Protein AF-A0A951J038-F1 (afdb_monomer_lite)

pLDDT: mean 90.24, std 11.02, range [52.38, 98.56]

Organism: NCBI:txid2487934

Sequence (99 aa):
MLRAIGLLLAPDGRIIIQTLHPQAILDLNRPNKNQWVDDSWQGINGRFKNGHPWYFRTLEKWLAIFDASQLKVTEIQEPYDPSNGKPVSRIFVLELQAQ

Secondary structure (DSSP, 8-state):
-HHHHHTTPPTT--EEEEEE-THHHHHTT--SSSEEES-TTTT--S----PPPEEE--HHHHHHHHHHTTEEEEEEE--B-TTT--B-EEEEEEEEPP-

Foldseek 3Di:
DLLVVQVPADVVGKDKDKFFDLVVCVVVVHDQAWDKDCAPCVPPPDPDDRGHIDTDDHPVRVCVVCVVSQKDFPDWDFDADPVPRHGGIIMTIIHRHDD

Structure (mmCIF, N/CA/C/O backbone):
data_AF-A0A951J038-F1
#
_entry.id   AF-A0A951J038-F1
#
loop_
_atom_site.group_PDB
_atom_site.id
_atom_site.type_symbol
_atom_site.label_atom_id
_atom_site.label_alt_id
_atom_site.label_comp_id
_atom_site.label_asym_id
_atom_site.label_entity_id
_atom_site.label_seq_id
_atom_site.pdbx_PDB_ins_code
_atom_site.Cartn_x
_atom_site.Cartn_y
_atom_site.Cartn_z
_atom_site.occupancy
_atom_site.B_iso_or_equiv
_atom_site.auth_seq_id
_atom_site.auth_comp_id
_atom_site.auth_asym_id
_atom_site.auth_atom_id
_atom_site.pdbx_PDB_model_num
ATOM 1 N N . MET A 1 1 ? -14.463 -1.447 0.184 1.00 92.62 1 MET A N 1
ATOM 2 C CA . MET A 1 1 ? -13.650 -2.579 0.682 1.00 92.62 1 MET A CA 1
ATOM 3 C C . MET A 1 1 ? -12.848 -2.195 1.920 1.00 92.62 1 MET A C 1
ATOM 5 O O . MET A 1 1 ? -13.209 -2.665 2.984 1.00 92.62 1 MET A O 1
ATOM 9 N N . LEU A 1 2 ? -11.835 -1.320 1.832 1.00 96.75 2 LEU A N 1
ATOM 10 C CA . LEU A 1 2 ? -10.952 -1.005 2.972 1.00 96.75 2 LEU A CA 1
ATOM 11 C C . LEU A 1 2 ? -11.689 -0.492 4.217 1.00 96.75 2 LEU A C 1
ATOM 13 O O . LEU A 1 2 ? -11.442 -0.996 5.303 1.00 96.75 2 LEU A O 1
ATOM 17 N N . ARG A 1 3 ? -12.669 0.407 4.055 1.00 96.12 3 ARG A N 1
ATOM 18 C CA . ARG A 1 3 ? -13.528 0.843 5.170 1.00 96.12 3 ARG A CA 1
ATOM 19 C C . ARG A 1 3 ? -14.227 -0.322 5.882 1.00 96.12 3 ARG A C 1
ATOM 21 O O . ARG A 1 3 ? -14.281 -0.343 7.101 1.00 96.12 3 ARG A O 1
ATOM 28 N N . ALA A 1 4 ? -14.738 -1.300 5.130 1.00 97.25 4 ALA A N 1
ATOM 29 C CA . ALA A 1 4 ? -15.400 -2.465 5.715 1.00 97.25 4 ALA A CA 1
ATOM 30 C C . ALA A 1 4 ? -14.415 -3.329 6.517 1.00 97.25 4 ALA A C 1
ATOM 32 O O . ALA A 1 4 ? -14.772 -3.796 7.586 1.00 97.25 4 ALA A O 1
ATOM 33 N N . ILE A 1 5 ? -13.173 -3.480 6.042 1.00 96.19 5 ILE A N 1
ATOM 34 C CA . ILE A 1 5 ? -12.109 -4.170 6.790 1.00 96.19 5 ILE A CA 1
ATOM 35 C C . ILE A 1 5 ? -11.778 -3.400 8.074 1.00 96.19 5 ILE A C 1
ATOM 37 O O . ILE A 1 5 ? -11.682 -4.007 9.133 1.00 96.19 5 ILE A O 1
ATOM 41 N N . GLY A 1 6 ? -11.665 -2.069 7.998 1.00 95.69 6 GLY A N 1
ATOM 42 C CA . GLY A 1 6 ? -11.422 -1.217 9.165 1.00 95.69 6 GLY A CA 1
ATOM 43 C C . GLY A 1 6 ? -12.479 -1.376 10.261 1.00 95.69 6 GLY A C 1
ATOM 44 O O . GLY A 1 6 ? -12.133 -1.447 11.432 1.00 95.69 6 GLY A O 1
ATOM 45 N N . LEU A 1 7 ? -13.754 -1.510 9.884 1.00 95.12 7 LEU A N 1
ATOM 46 C CA . LEU A 1 7 ? -14.863 -1.718 10.826 1.00 95.12 7 LEU A CA 1
ATOM 47 C C . LEU A 1 7 ? -14.873 -3.104 11.496 1.00 95.12 7 LEU A C 1
ATOM 49 O O . LEU A 1 7 ? -15.620 -3.301 12.449 1.00 95.12 7 LEU A O 1
ATOM 53 N N . LEU A 1 8 ? -14.079 -4.060 11.005 1.00 96.19 8 LEU A N 1
ATOM 54 C CA . LEU A 1 8 ? -13.938 -5.398 11.592 1.00 96.19 8 LEU A CA 1
ATOM 55 C C . LEU A 1 8 ? -12.738 -5.507 12.544 1.00 96.19 8 LEU A C 1
ATOM 57 O O . LEU A 1 8 ? -12.501 -6.578 13.103 1.00 96.19 8 LEU A O 1
ATOM 61 N N . LEU A 1 9 ? -11.955 -4.437 12.706 1.00 95.88 9 LEU A N 1
ATOM 62 C CA . LEU A 1 9 ? -10.812 -4.437 13.611 1.00 95.88 9 LEU A CA 1
ATOM 63 C C . LEU A 1 9 ? -11.277 -4.493 15.070 1.00 95.88 9 LEU A C 1
ATOM 65 O O . LEU A 1 9 ? -12.224 -3.818 15.469 1.00 95.88 9 LEU A O 1
ATOM 69 N N . ALA A 1 10 ? -10.563 -5.275 15.878 1.00 95.56 10 ALA A N 1
ATOM 70 C CA . ALA A 1 10 ? -10.643 -5.174 17.330 1.00 95.56 10 ALA A CA 1
ATOM 71 C C . ALA A 1 10 ? -10.174 -3.779 17.800 1.00 95.56 10 ALA A C 1
ATOM 73 O O . ALA A 1 10 ? -9.499 -3.078 17.035 1.00 95.56 10 ALA A O 1
ATOM 74 N N . PRO A 1 11 ? -10.461 -3.381 19.056 1.00 91.88 11 PRO A N 1
ATOM 75 C CA . PRO A 1 11 ? -9.787 -2.241 19.671 1.00 91.88 11 PRO A CA 1
ATOM 76 C C . PRO A 1 11 ? -8.268 -2.358 19.490 1.00 91.88 11 PRO A C 1
ATOM 78 O O . PRO A 1 11 ? -7.709 -3.443 19.648 1.00 91.88 11 PRO A O 1
ATOM 81 N N . ASP A 1 12 ? -7.626 -1.267 19.072 1.00 92.06 12 ASP A N 1
ATOM 82 C CA . ASP A 1 12 ? -6.199 -1.205 18.720 1.00 92.06 12 ASP A CA 1
ATOM 83 C C . ASP A 1 12 ? -5.743 -2.140 17.579 1.00 92.06 12 ASP A C 1
ATOM 85 O O . ASP A 1 12 ? -4.546 -2.290 17.317 1.00 92.06 12 ASP A O 1
ATOM 89 N N . GLY A 1 13 ? -6.674 -2.728 16.828 1.00 96.56 13 GLY A N 1
ATOM 90 C CA . GLY A 1 13 ? -6.366 -3.505 15.634 1.00 96.56 13 GLY A CA 1
ATOM 91 C C . GLY A 1 13 ? -5.683 -2.657 14.557 1.00 96.56 13 GLY A C 1
ATOM 92 O O . GLY A 1 13 ? -5.965 -1.469 14.394 1.00 96.56 13 GLY A O 1
ATOM 93 N N . ARG A 1 14 ? -4.776 -3.279 13.797 1.00 97.75 14 ARG A N 1
ATOM 94 C CA . ARG A 1 14 ? -4.050 -2.645 12.689 1.00 97.75 14 ARG A CA 1
ATOM 95 C C . ARG A 1 14 ? -4.249 -3.425 11.392 1.00 97.75 14 ARG A C 1
ATOM 97 O O . ARG A 1 14 ? -4.382 -4.646 11.408 1.00 97.75 14 ARG A O 1
ATOM 104 N N . ILE A 1 15 ? -4.227 -2.720 10.264 1.00 98.06 15 ILE A N 1
ATOM 105 C CA . ILE A 1 15 ? -4.156 -3.311 8.922 1.00 98.06 15 ILE A CA 1
ATOM 106 C C . ILE A 1 15 ? -2.745 -3.087 8.395 1.00 98.06 15 ILE A C 1
ATOM 108 O O . ILE A 1 15 ? -2.265 -1.956 8.384 1.00 98.06 15 ILE A O 1
ATOM 112 N N . ILE A 1 16 ? -2.103 -4.149 7.915 1.00 98.31 16 ILE A N 1
ATOM 113 C CA . ILE A 1 16 ? -0.798 -4.072 7.257 1.00 98.31 16 ILE A CA 1
ATOM 114 C C . ILE A 1 16 ? -0.997 -4.371 5.773 1.00 98.31 16 ILE A C 1
ATOM 116 O O . ILE A 1 16 ? -1.528 -5.421 5.413 1.00 98.31 16 ILE A O 1
ATOM 120 N N . ILE A 1 17 ? -0.589 -3.443 4.907 1.00 98.06 17 ILE A N 1
ATOM 121 C CA . ILE A 1 17 ? -0.662 -3.598 3.449 1.00 98.06 17 ILE A CA 1
ATOM 122 C C . ILE A 1 17 ? 0.741 -3.473 2.876 1.00 98.06 17 ILE A C 1
ATOM 124 O O . ILE A 1 17 ? 1.322 -2.392 2.911 1.00 98.06 17 ILE A O 1
ATOM 128 N N . GLN A 1 18 ? 1.250 -4.553 2.288 1.00 97.69 18 GLN A N 1
ATOM 129 C CA . GLN A 1 18 ? 2.460 -4.533 1.472 1.00 97.69 18 GLN A CA 1
ATOM 130 C C . GLN A 1 18 ? 2.085 -4.472 -0.013 1.00 97.69 18 GLN A C 1
ATOM 132 O O . GLN A 1 18 ? 1.262 -5.250 -0.491 1.00 97.69 18 GLN A O 1
ATOM 137 N N . THR A 1 19 ? 2.687 -3.541 -0.749 1.00 95.12 19 THR A N 1
ATOM 138 C CA . THR A 1 19 ? 2.483 -3.355 -2.193 1.00 95.12 19 THR A CA 1
ATOM 139 C C . THR A 1 19 ? 3.814 -3.122 -2.905 1.00 95.12 19 THR A C 1
ATOM 141 O O . THR A 1 19 ? 4.822 -2.800 -2.275 1.00 95.12 19 THR A O 1
ATOM 144 N N . LEU A 1 20 ? 3.819 -3.251 -4.235 1.00 91.69 20 LEU A N 1
ATOM 145 C CA . LEU A 1 20 ? 4.970 -2.911 -5.072 1.00 91.69 20 LEU A CA 1
ATOM 146 C C . LEU A 1 20 ? 5.407 -1.456 -4.850 1.00 91.69 20 LEU A C 1
ATOM 148 O O . LEU A 1 20 ? 4.571 -0.548 -4.792 1.00 91.69 20 LEU A O 1
ATOM 152 N N . HIS A 1 21 ? 6.719 -1.239 -4.754 1.00 93.69 21 HIS A N 1
ATOM 153 C CA . HIS A 1 21 ? 7.295 0.100 -4.695 1.00 93.69 21 HIS A CA 1
ATOM 154 C C . HIS A 1 21 ? 7.214 0.781 -6.081 1.00 93.69 21 HIS A C 1
ATOM 156 O O . HIS A 1 21 ? 7.370 0.095 -7.094 1.00 93.69 21 HIS A O 1
ATOM 162 N N . PRO A 1 22 ? 7.031 2.118 -6.179 1.00 92.00 22 PRO A N 1
ATOM 163 C CA . PRO A 1 22 ? 7.017 2.837 -7.461 1.00 92.00 22 PRO A CA 1
ATOM 164 C C . PRO A 1 22 ? 8.235 2.599 -8.363 1.00 92.00 22 PRO A C 1
ATOM 166 O O . PRO A 1 22 ? 8.122 2.731 -9.580 1.00 92.00 22 PRO A O 1
ATOM 169 N N . GLN A 1 23 ? 9.372 2.195 -7.786 1.00 90.06 23 GLN A N 1
ATOM 170 C CA . GLN A 1 23 ? 10.565 1.794 -8.538 1.00 90.06 23 GLN A CA 1
ATOM 171 C C . GLN A 1 23 ? 10.260 0.690 -9.562 1.00 90.06 23 GLN A C 1
ATOM 173 O O . GLN A 1 23 ? 10.797 0.738 -10.662 1.00 90.06 23 GLN A O 1
ATOM 178 N N . ALA A 1 24 ? 9.334 -0.228 -9.262 1.00 86.94 24 ALA A N 1
ATOM 179 C CA . ALA A 1 24 ? 8.927 -1.279 -10.192 1.00 86.94 24 ALA A CA 1
ATOM 180 C C . ALA A 1 24 ? 8.340 -0.717 -11.500 1.00 86.94 24 ALA A C 1
ATOM 182 O O . ALA A 1 24 ? 8.557 -1.280 -12.562 1.00 86.94 24 ALA A O 1
ATOM 183 N N . ILE A 1 25 ? 7.627 0.413 -11.457 1.00 89.81 25 ILE A N 1
ATOM 184 C CA . ILE A 1 25 ? 7.076 1.058 -12.663 1.00 89.81 25 ILE A CA 1
ATOM 185 C C . ILE A 1 25 ? 8.150 1.820 -13.435 1.00 89.81 25 ILE A C 1
ATOM 187 O O . ILE A 1 25 ? 8.134 1.824 -14.667 1.00 89.81 25 ILE A O 1
ATOM 191 N N . LEU A 1 26 ? 9.091 2.435 -12.717 1.00 89.19 26 LEU A N 1
ATOM 192 C CA . LEU A 1 26 ? 10.221 3.131 -13.326 1.00 89.19 26 LEU A CA 1
ATOM 193 C C . LEU A 1 26 ? 11.160 2.154 -14.041 1.00 89.19 26 LEU A C 1
ATOM 195 O O . LEU A 1 26 ? 11.580 2.438 -15.157 1.00 89.19 26 LEU A O 1
ATOM 199 N N . ASP A 1 27 ? 11.415 0.982 -13.454 1.00 87.81 27 ASP A N 1
ATOM 200 C CA . ASP A 1 27 ? 12.223 -0.077 -14.071 1.00 87.81 27 ASP A CA 1
ATOM 201 C C . ASP A 1 27 ? 11.560 -0.640 -15.353 1.00 87.81 27 ASP A C 1
ATOM 203 O O . ASP A 1 27 ? 12.250 -1.114 -16.252 1.00 87.81 27 ASP A O 1
ATOM 207 N N . LEU A 1 28 ? 10.232 -0.509 -15.495 1.00 87.44 28 LEU A N 1
ATOM 208 C CA . LEU A 1 28 ? 9.485 -0.813 -16.727 1.00 87.44 28 LEU A CA 1
ATOM 209 C C . LEU A 1 28 ? 9.446 0.357 -17.732 1.00 87.44 28 LEU A C 1
ATOM 211 O O . LEU A 1 28 ? 8.701 0.296 -18.712 1.00 87.44 28 LEU A O 1
ATOM 215 N N . ASN A 1 29 ? 10.200 1.439 -17.499 1.00 89.50 29 ASN A N 1
ATOM 216 C CA . ASN A 1 29 ? 10.186 2.676 -18.293 1.00 89.50 29 ASN A CA 1
ATOM 217 C C . ASN A 1 29 ? 8.782 3.291 -18.454 1.00 89.50 29 ASN A C 1
ATOM 219 O O . ASN A 1 29 ? 8.451 3.879 -19.487 1.00 89.50 29 ASN A O 1
ATOM 223 N N . ARG A 1 30 ? 7.932 3.156 -17.430 1.00 89.00 30 ARG A N 1
ATOM 224 C CA . ARG A 1 30 ? 6.581 3.728 -17.408 1.00 89.00 30 ARG A CA 1
ATOM 225 C C . ARG A 1 30 ? 6.522 4.950 -16.479 1.00 89.00 30 ARG A C 1
ATOM 227 O O . ARG A 1 30 ? 7.248 5.020 -15.489 1.00 89.00 30 ARG A O 1
ATOM 234 N N . PRO A 1 31 ? 5.648 5.934 -16.761 1.00 91.44 31 PRO A N 1
ATOM 235 C CA . PRO A 1 31 ? 5.519 7.124 -15.923 1.00 91.44 31 PRO A CA 1
ATOM 236 C C . PRO A 1 31 ? 4.937 6.777 -14.548 1.00 91.44 31 PRO A C 1
ATOM 238 O O . PRO A 1 31 ? 4.045 5.936 -14.449 1.00 91.44 31 PRO A O 1
ATOM 241 N N . ASN A 1 32 ? 5.362 7.479 -13.495 1.00 91.56 32 ASN A N 1
ATOM 242 C CA . ASN A 1 32 ? 4.799 7.347 -12.147 1.00 91.56 32 ASN A CA 1
ATOM 243 C C . ASN A 1 32 ? 3.407 8.008 -12.051 1.00 91.56 32 ASN A C 1
ATOM 245 O O . ASN A 1 32 ? 3.249 9.092 -11.493 1.00 91.56 32 ASN A O 1
ATOM 249 N N . LYS A 1 33 ? 2.392 7.367 -12.638 1.00 95.31 33 LYS A N 1
ATOM 250 C CA . LYS A 1 33 ?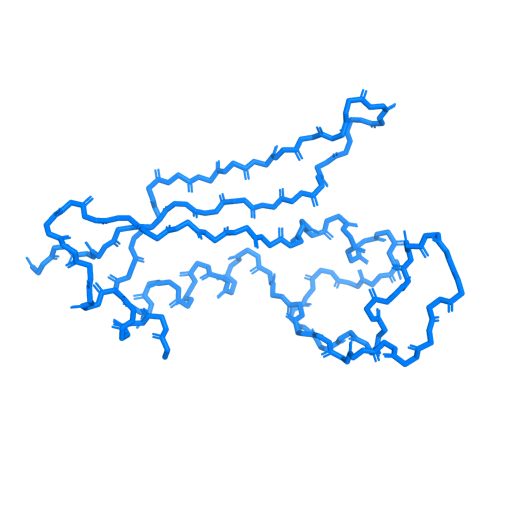 0.991 7.812 -12.636 1.00 95.31 33 LYS A CA 1
ATOM 251 C C . LYS A 1 33 ? 0.057 6.630 -12.426 1.00 95.31 33 LYS A C 1
ATOM 253 O O . LYS A 1 33 ? 0.384 5.524 -12.839 1.00 95.31 33 LYS A O 1
ATOM 258 N N . ASN A 1 34 ? -1.125 6.869 -11.860 1.00 95.94 34 ASN A N 1
ATOM 259 C CA . ASN A 1 34 ? -2.144 5.827 -11.714 1.00 95.94 34 ASN A CA 1
ATOM 260 C C . ASN A 1 34 ? -2.501 5.235 -13.088 1.00 95.94 34 ASN A C 1
ATOM 262 O O . ASN A 1 34 ? -2.901 5.978 -13.985 1.00 95.94 34 ASN A O 1
ATOM 266 N N . GLN A 1 35 ? -2.332 3.925 -13.270 1.00 94.19 35 GLN A N 1
ATOM 267 C CA . GLN A 1 35 ? -2.501 3.282 -14.577 1.00 94.19 35 GLN A CA 1
ATOM 268 C C . GLN A 1 35 ? -2.689 1.771 -14.456 1.00 94.19 35 GLN A C 1
ATOM 270 O O . GLN A 1 35 ? -2.225 1.152 -13.501 1.00 94.19 35 GLN A O 1
ATOM 275 N N . TRP A 1 36 ? -3.323 1.182 -15.466 1.00 91.94 36 TRP A N 1
ATOM 276 C CA . TRP A 1 36 ? -3.272 -0.259 -15.681 1.00 91.94 36 TRP A CA 1
ATOM 277 C C . TRP A 1 36 ? -1.910 -0.663 -16.252 1.00 91.94 36 TRP A C 1
ATOM 279 O O . TRP A 1 36 ? -1.300 0.063 -17.043 1.00 91.94 36 TRP A O 1
ATOM 289 N N . VAL A 1 37 ? -1.432 -1.820 -15.821 1.00 88.56 37 VAL A N 1
ATOM 290 C CA . VAL A 1 37 ? -0.198 -2.451 -16.273 1.00 88.56 37 VAL A CA 1
ATOM 291 C C . VAL A 1 37 ? -0.568 -3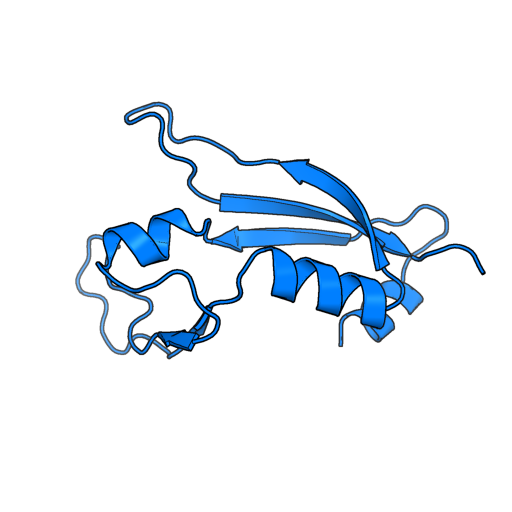.848 -16.729 1.00 88.56 37 VAL A C 1
ATOM 293 O O . VAL A 1 37 ? -1.049 -4.648 -15.933 1.00 88.56 37 VAL A O 1
ATOM 296 N N . ASP A 1 38 ? -0.387 -4.111 -18.018 1.00 83.75 38 ASP A N 1
ATOM 297 C CA . ASP A 1 38 ? -0.983 -5.273 -18.687 1.00 83.75 38 ASP A CA 1
ATOM 298 C C . ASP A 1 38 ? -0.263 -6.593 -18.397 1.00 83.75 38 ASP A C 1
ATOM 300 O O . ASP A 1 38 ? -0.803 -7.657 -18.680 1.00 83.75 38 ASP A O 1
ATOM 304 N N . ASP A 1 39 ? 0.942 -6.540 -17.829 1.00 75.94 39 ASP A N 1
ATOM 305 C CA . ASP A 1 39 ? 1.768 -7.722 -17.616 1.00 75.94 39 ASP A CA 1
ATOM 306 C C . ASP A 1 39 ? 2.393 -7.724 -16.216 1.00 75.94 39 ASP A C 1
ATOM 308 O O . ASP A 1 39 ? 3.296 -6.946 -15.903 1.00 75.94 39 ASP A O 1
ATOM 312 N N . SER A 1 40 ? 1.884 -8.612 -15.359 1.00 71.69 40 SER A N 1
ATOM 313 C CA . SER A 1 40 ? 2.392 -8.844 -14.000 1.00 71.69 40 SER A CA 1
ATOM 314 C C . SER A 1 40 ? 3.747 -9.560 -13.963 1.00 71.69 40 SER A C 1
ATOM 316 O O . SER A 1 40 ? 4.366 -9.611 -12.903 1.00 71.69 40 SER A O 1
ATOM 318 N N . TRP A 1 41 ? 4.202 -10.146 -15.077 1.00 70.56 41 TRP A N 1
ATOM 319 C CA . TRP A 1 41 ? 5.397 -10.994 -15.092 1.00 70.56 41 TRP A CA 1
ATOM 320 C C . TRP A 1 41 ? 6.659 -10.283 -15.579 1.00 70.56 41 TRP A C 1
ATOM 322 O O . TRP A 1 41 ? 7.750 -10.844 -15.448 1.00 70.56 41 TRP A O 1
ATOM 332 N N . GLN A 1 42 ? 6.552 -9.060 -16.113 1.00 63.78 42 GLN A N 1
ATOM 333 C CA . GLN A 1 42 ? 7.739 -8.294 -16.494 1.00 63.78 42 GLN A CA 1
ATOM 334 C C . GLN A 1 42 ? 8.609 -8.033 -15.258 1.00 63.78 42 GLN A C 1
ATOM 336 O O . GLN A 1 42 ? 8.196 -7.341 -14.332 1.00 63.78 42 GLN A O 1
ATOM 341 N N . GLY A 1 43 ? 9.812 -8.614 -15.249 1.00 57.31 43 GLY A N 1
ATOM 342 C CA . GLY A 1 43 ? 10.771 -8.512 -14.143 1.00 57.31 43 GLY A CA 1
ATOM 343 C C . GLY A 1 43 ? 10.894 -9.759 -13.257 1.00 57.31 43 GLY A C 1
ATOM 344 O O . GLY A 1 43 ? 11.743 -9.771 -12.370 1.00 57.31 43 GLY A O 1
ATOM 345 N N . ILE A 1 44 ? 10.116 -10.822 -13.496 1.00 60.03 44 ILE A N 1
ATOM 346 C CA . ILE A 1 44 ? 10.246 -12.099 -12.776 1.00 60.03 44 ILE A CA 1
ATOM 347 C C . ILE A 1 44 ? 10.905 -13.135 -13.695 1.00 60.03 44 ILE A C 1
ATOM 349 O O . ILE A 1 44 ? 10.371 -13.490 -14.745 1.00 60.03 44 ILE A O 1
ATOM 353 N N . ASN A 1 45 ? 12.069 -13.652 -13.290 1.00 52.38 45 ASN A N 1
ATOM 354 C CA . ASN A 1 45 ? 12.782 -14.689 -14.038 1.00 52.38 45 ASN A CA 1
ATOM 355 C C . ASN A 1 45 ? 11.965 -15.993 -14.079 1.00 52.38 45 ASN A C 1
ATOM 357 O O . ASN A 1 45 ? 11.744 -16.629 -13.051 1.00 52.38 45 ASN A O 1
ATOM 361 N N . GLY A 1 46 ? 11.537 -16.415 -15.271 1.00 63.25 46 GLY A N 1
ATOM 362 C CA . GLY A 1 46 ? 10.821 -17.674 -15.491 1.00 63.25 46 GLY A CA 1
ATOM 363 C C . GLY A 1 46 ? 10.031 -17.684 -16.801 1.00 63.25 46 GLY A C 1
ATOM 364 O O . GLY A 1 46 ? 9.975 -16.691 -17.520 1.00 63.25 46 GLY A O 1
ATOM 365 N N . ARG A 1 47 ? 9.400 -18.819 -17.131 1.00 62.41 47 ARG A N 1
ATOM 366 C CA . ARG A 1 47 ? 8.482 -18.945 -18.283 1.00 62.41 47 ARG A CA 1
ATOM 367 C C . ARG A 1 47 ? 7.038 -18.671 -17.860 1.00 62.41 47 ARG A C 1
ATOM 369 O O . ARG A 1 47 ? 6.154 -19.494 -18.097 1.00 62.41 47 ARG A O 1
ATOM 376 N N . PHE A 1 48 ? 6.810 -17.543 -17.198 1.00 71.06 48 PHE A N 1
ATOM 377 C CA . PHE A 1 48 ? 5.463 -17.140 -16.818 1.00 71.06 48 PHE A CA 1
ATOM 378 C C . PHE A 1 48 ? 4.702 -16.666 -18.060 1.00 71.06 48 PHE A C 1
ATOM 380 O O . PHE A 1 48 ? 5.223 -15.913 -18.881 1.00 71.06 48 PHE A O 1
ATOM 387 N N . LYS A 1 49 ? 3.481 -17.170 -18.232 1.00 65.44 49 LYS A N 1
ATOM 388 C CA . LYS A 1 49 ? 2.565 -16.800 -19.316 1.00 65.44 49 LYS A CA 1
ATOM 389 C C . LYS A 1 49 ? 1.274 -16.281 -18.690 1.00 65.44 49 LYS A C 1
ATOM 391 O O . LYS A 1 49 ? 0.930 -16.695 -17.587 1.00 65.44 49 LYS A O 1
ATOM 396 N N . ASN A 1 50 ? 0.555 -15.422 -19.410 1.00 69.06 50 ASN A N 1
ATOM 397 C CA . ASN A 1 50 ? -0.728 -14.846 -18.988 1.00 69.06 50 ASN A CA 1
ATOM 398 C C . ASN A 1 50 ? -0.604 -13.965 -17.732 1.00 69.06 50 ASN A C 1
ATOM 400 O O . ASN A 1 50 ? -1.182 -14.263 -16.689 1.00 69.06 50 ASN A O 1
ATOM 404 N N . GLY A 1 51 ? 0.182 -12.888 -17.810 1.00 71.94 51 GLY A N 1
ATOM 405 C CA . GLY A 1 51 ? 0.176 -11.856 -16.772 1.00 71.94 51 GLY A CA 1
ATOM 406 C C . GLY A 1 51 ? -1.218 -11.263 -16.653 1.00 71.94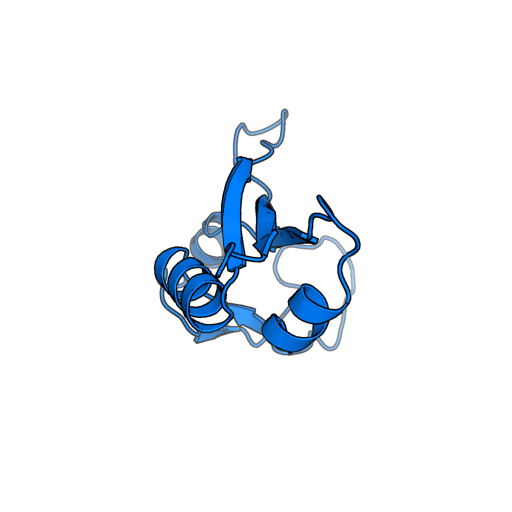 51 GLY A C 1
ATOM 407 O O . GLY A 1 51 ? -1.789 -10.832 -17.650 1.00 71.94 51 GLY A O 1
ATOM 408 N N . HIS A 1 52 ? -1.789 -11.269 -15.450 1.00 81.06 52 HIS A N 1
ATOM 409 C CA . HIS A 1 52 ? -3.026 -10.535 -15.225 1.00 81.06 52 HIS A CA 1
ATOM 410 C C . HIS A 1 52 ? -2.723 -9.033 -15.214 1.00 81.06 52 HIS A C 1
ATOM 412 O O . HIS A 1 52 ? -1.677 -8.633 -14.686 1.00 81.06 52 HIS A O 1
ATOM 418 N N . PRO A 1 53 ? -3.615 -8.193 -15.761 1.00 87.00 53 PRO A N 1
ATOM 419 C CA . PRO A 1 53 ? -3.462 -6.759 -15.642 1.00 87.00 53 PRO A CA 1
ATOM 420 C C . PRO A 1 53 ? -3.619 -6.348 -14.177 1.00 87.00 53 PRO A C 1
ATOM 422 O O . PRO A 1 53 ? -4.497 -6.839 -13.464 1.00 87.00 53 PRO A O 1
ATOM 425 N N . TRP A 1 54 ? -2.790 -5.415 -13.728 1.00 88.56 54 TRP A N 1
ATOM 426 C CA . TRP A 1 54 ? -2.852 -4.860 -12.379 1.00 88.56 54 TRP A CA 1
ATOM 427 C C . TRP A 1 54 ? -2.901 -3.335 -12.427 1.00 88.56 54 TRP A C 1
ATOM 429 O O . TRP A 1 54 ? -2.448 -2.710 -13.383 1.00 88.56 54 TRP A O 1
ATOM 439 N N . TYR A 1 55 ? -3.499 -2.717 -11.408 1.00 92.12 55 TYR A N 1
ATOM 440 C CA . TYR A 1 55 ? -3.637 -1.263 -11.349 1.00 92.12 55 TYR A CA 1
ATOM 441 C C . TYR A 1 55 ? -2.586 -0.666 -10.419 1.00 92.12 55 TYR A C 1
ATOM 443 O O . TYR A 1 55 ? -2.673 -0.798 -9.194 1.00 92.12 55 TYR A O 1
ATOM 451 N N . PHE A 1 56 ? -1.607 0.018 -11.000 1.00 93.94 56 PHE A N 1
ATOM 452 C CA . PHE A 1 56 ? -0.637 0.790 -10.246 1.00 93.94 56 PHE A CA 1
ATOM 453 C C . PHE A 1 56 ? -1.284 2.056 -9.681 1.00 93.94 56 PHE A C 1
ATOM 455 O O . PHE A 1 56 ? -2.004 2.778 -10.379 1.00 93.94 56 PHE A O 1
ATOM 462 N N . ARG A 1 57 ? -0.984 2.347 -8.412 1.00 95.88 57 ARG A N 1
ATOM 463 C CA . ARG A 1 57 ? -1.393 3.572 -7.722 1.00 95.88 57 ARG A CA 1
ATOM 464 C C . ARG A 1 57 ? -0.176 4.310 -7.190 1.00 95.88 57 ARG A C 1
ATOM 466 O O . ARG A 1 57 ? 0.699 3.698 -6.579 1.00 95.88 57 ARG A O 1
ATOM 473 N N . THR A 1 58 ? -0.159 5.626 -7.375 1.00 96.25 58 THR A N 1
ATOM 474 C CA . THR A 1 58 ? 0.843 6.506 -6.761 1.00 96.25 58 THR A CA 1
ATOM 475 C C . THR A 1 58 ? 0.674 6.537 -5.240 1.00 96.25 58 THR A C 1
ATOM 477 O O . THR A 1 58 ? -0.380 6.164 -4.717 1.00 96.25 58 THR A O 1
ATOM 480 N N . LEU A 1 59 ? 1.697 7.014 -4.514 1.00 96.44 59 LEU A N 1
ATOM 481 C CA . LEU A 1 59 ? 1.602 7.212 -3.060 1.00 96.44 59 LEU A CA 1
ATOM 482 C C . LEU A 1 59 ? 0.397 8.085 -2.702 1.00 96.44 59 LEU A C 1
ATOM 484 O O . LEU A 1 59 ? -0.423 7.695 -1.882 1.00 96.44 59 LEU A O 1
ATOM 488 N N . GLU A 1 60 ? 0.268 9.224 -3.378 1.00 97.19 60 GLU A N 1
ATOM 489 C CA . GLU A 1 60 ? -0.841 10.159 -3.203 1.00 97.19 60 GLU A CA 1
ATOM 490 C C . GLU A 1 60 ? -2.199 9.458 -3.330 1.00 97.19 60 GLU A C 1
ATOM 492 O O . GLU A 1 60 ? -3.076 9.636 -2.486 1.00 97.19 60 GLU A O 1
ATOM 497 N N . LYS A 1 61 ? -2.368 8.590 -4.338 1.00 97.44 61 LYS A N 1
ATOM 498 C CA . LYS A 1 61 ? -3.639 7.891 -4.535 1.00 97.44 61 LYS A CA 1
ATOM 499 C C . LYS A 1 61 ? -3.902 6.828 -3.471 1.00 97.44 61 LYS A C 1
ATOM 501 O O . LYS A 1 61 ? -5.062 6.623 -3.120 1.00 97.44 61 LYS A O 1
ATOM 506 N N . TRP A 1 62 ? -2.865 6.166 -2.959 1.00 97.88 62 TRP A N 1
ATOM 507 C CA . TRP A 1 62 ? -2.989 5.278 -1.801 1.00 97.88 62 TRP A CA 1
ATOM 508 C C . TRP A 1 62 ? -3.441 6.045 -0.556 1.00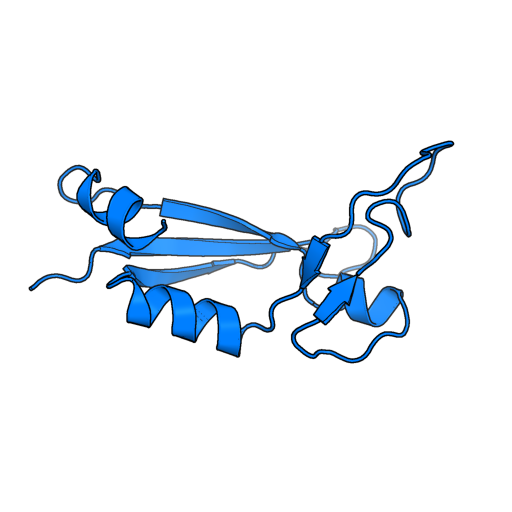 97.88 62 TRP A C 1
ATOM 510 O O . TRP A 1 62 ? -4.453 5.674 0.035 1.00 97.88 62 TRP A O 1
ATOM 520 N N . LEU A 1 63 ? -2.759 7.145 -0.219 1.00 97.88 63 LEU A N 1
ATOM 521 C CA . LEU A 1 63 ? -3.092 7.982 0.939 1.00 97.88 63 LEU A CA 1
ATOM 522 C C . LEU A 1 63 ? -4.528 8.514 0.859 1.00 97.88 63 LEU A C 1
ATOM 524 O O . LEU A 1 63 ? -5.283 8.374 1.815 1.00 97.88 63 LEU A O 1
ATOM 528 N N . ALA A 1 64 ? -4.939 9.022 -0.307 1.00 98.00 64 ALA A N 1
ATOM 529 C CA . ALA A 1 64 ? -6.301 9.509 -0.523 1.00 98.00 64 ALA A CA 1
ATOM 530 C C . ALA A 1 64 ? -7.367 8.414 -0.334 1.00 98.00 64 ALA A C 1
ATOM 532 O O . ALA A 1 64 ? -8.462 8.683 0.152 1.00 98.00 64 ALA A O 1
ATOM 533 N N . ILE A 1 65 ? -7.076 7.167 -0.723 1.00 97.62 65 ILE A N 1
ATOM 534 C CA . ILE A 1 65 ? -8.010 6.046 -0.542 1.00 97.62 65 ILE A CA 1
ATOM 535 C C . ILE A 1 65 ? -8.079 5.608 0.926 1.00 97.62 65 ILE A C 1
ATOM 537 O O . ILE A 1 65 ? -9.160 5.226 1.382 1.00 97.62 65 ILE A O 1
ATOM 541 N N . PHE A 1 66 ? -6.960 5.635 1.655 1.00 98.06 66 PHE A N 1
ATOM 542 C CA . PHE A 1 66 ? -6.946 5.338 3.089 1.00 98.06 66 PHE A CA 1
ATOM 543 C C . PHE A 1 66 ? -7.770 6.363 3.865 1.00 98.06 66 PHE A C 1
ATOM 545 O O . PHE A 1 66 ? -8.684 5.971 4.589 1.00 98.06 66 PHE A O 1
ATOM 552 N N . ASP A 1 67 ? -7.550 7.649 3.601 1.00 97.62 67 ASP A N 1
ATOM 553 C CA . ASP A 1 67 ? -8.300 8.743 4.217 1.00 97.62 67 ASP A CA 1
ATOM 554 C C . ASP A 1 67 ? -9.809 8.650 3.925 1.00 97.62 67 ASP A C 1
ATOM 556 O O . ASP A 1 67 ? -10.636 8.571 4.837 1.00 97.62 67 ASP A O 1
ATOM 560 N N . ALA A 1 68 ? -10.179 8.470 2.651 1.00 97.81 68 ALA A N 1
ATOM 561 C CA . ALA A 1 68 ? -11.571 8.242 2.252 1.00 97.81 68 ALA A CA 1
ATOM 562 C C . ALA A 1 68 ? -12.187 6.965 2.866 1.00 97.81 68 ALA A C 1
ATOM 564 O O . ALA A 1 68 ? -13.409 6.806 2.895 1.00 97.81 68 ALA A O 1
ATOM 565 N N . SER A 1 69 ? -11.354 6.038 3.349 1.00 97.62 69 SER A N 1
ATOM 566 C CA . SER A 1 69 ? -11.775 4.817 4.041 1.00 97.62 69 SER A CA 1
ATOM 567 C C . SER A 1 69 ? -11.792 4.949 5.565 1.00 97.62 69 SER A C 1
ATOM 569 O O . SER A 1 69 ? -12.073 3.949 6.224 1.00 97.62 69 SER A O 1
ATOM 571 N N . GLN A 1 70 ? -11.538 6.144 6.111 1.00 97.38 70 GLN A N 1
ATOM 572 C CA . GLN A 1 70 ? -11.404 6.409 7.551 1.00 97.38 70 GLN A CA 1
ATOM 573 C C . GLN A 1 70 ? -10.254 5.620 8.190 1.00 97.38 70 GLN A C 1
ATOM 575 O O . GLN A 1 70 ? -10.321 5.204 9.345 1.00 97.38 70 GLN A O 1
ATOM 580 N N . LEU A 1 71 ? -9.198 5.377 7.414 1.00 97.88 71 LEU A N 1
ATOM 581 C CA . LEU A 1 71 ? -7.989 4.700 7.858 1.00 97.88 71 LEU A CA 1
ATOM 582 C C . LEU A 1 71 ? -6.845 5.705 7.898 1.00 97.88 71 LEU A C 1
ATOM 584 O O . LEU A 1 71 ? -6.539 6.364 6.905 1.00 97.88 71 LEU A O 1
ATOM 588 N N . LYS A 1 72 ? -6.184 5.794 9.045 1.00 97.12 72 LYS A N 1
ATOM 589 C CA . LYS A 1 72 ? -5.001 6.624 9.239 1.00 97.12 72 LYS A CA 1
ATOM 590 C C . LYS A 1 72 ? -3.753 5.777 9.053 1.00 97.12 72 LYS A C 1
ATOM 592 O O . LYS A 1 72 ? -3.660 4.687 9.607 1.00 97.12 72 LYS A O 1
ATOM 597 N N . VAL A 1 73 ? -2.783 6.298 8.306 1.00 98.12 73 VAL A N 1
ATOM 598 C CA . VAL A 1 73 ? -1.453 5.692 8.200 1.00 98.12 73 VAL A CA 1
ATOM 599 C C . VAL A 1 73 ? -0.663 6.028 9.460 1.00 98.12 73 VAL A C 1
ATOM 601 O O . VAL A 1 73 ? -0.445 7.201 9.756 1.00 98.12 73 VAL A O 1
ATOM 604 N N . THR A 1 74 ? -0.242 5.010 10.203 1.00 97.94 74 THR A N 1
ATOM 605 C CA . THR A 1 74 ? 0.608 5.168 11.393 1.00 97.94 74 THR A CA 1
ATOM 606 C C . THR A 1 74 ? 2.077 4.963 11.073 1.00 97.94 74 THR A C 1
ATOM 608 O O . THR A 1 74 ? 2.932 5.521 11.750 1.00 97.94 74 THR A O 1
ATOM 611 N N . GLU A 1 75 ? 2.371 4.173 10.042 1.00 98.31 75 GLU A N 1
ATOM 612 C CA . GLU A 1 75 ? 3.734 3.858 9.642 1.00 98.31 75 GLU A CA 1
ATOM 613 C C . GLU A 1 75 ? 3.813 3.576 8.140 1.00 98.31 75 GLU A C 1
ATOM 615 O O . GLU A 1 75 ? 2.896 2.993 7.549 1.00 98.31 75 GLU A O 1
ATOM 620 N N . ILE A 1 76 ? 4.931 3.980 7.535 1.00 98.12 76 ILE A N 1
ATOM 621 C CA . ILE A 1 76 ? 5.325 3.591 6.182 1.00 98.12 76 ILE A CA 1
ATOM 622 C C . ILE A 1 76 ? 6.736 3.022 6.262 1.00 98.12 76 ILE A C 1
ATOM 624 O O . ILE A 1 76 ? 7.650 3.713 6.705 1.00 98.12 76 ILE A O 1
ATOM 628 N N . GLN A 1 77 ? 6.913 1.788 5.796 1.00 98.00 77 GLN A N 1
ATOM 629 C CA . GLN A 1 77 ? 8.226 1.167 5.650 1.00 98.00 77 GLN A CA 1
ATOM 630 C C . GLN A 1 77 ? 8.510 0.878 4.177 1.00 98.00 77 GLN A C 1
ATOM 632 O O . GLN A 1 77 ? 7.617 0.495 3.416 1.00 98.00 77 GLN A O 1
ATOM 637 N N . GLU A 1 78 ? 9.771 1.014 3.782 1.00 97.12 78 GLU A N 1
ATOM 638 C CA . GLU A 1 78 ? 10.247 0.677 2.440 1.00 97.12 78 GLU A CA 1
ATOM 639 C C . GLU A 1 78 ? 11.424 -0.290 2.579 1.00 97.12 78 GLU A C 1
ATOM 641 O O . GLU A 1 78 ? 12.548 0.149 2.795 1.00 97.12 78 GLU A O 1
ATOM 646 N N . PRO A 1 79 ? 11.190 -1.614 2.535 1.00 96.50 79 PRO A N 1
ATOM 647 C CA . PRO A 1 79 ? 12.275 -2.586 2.542 1.00 96.50 79 PRO A CA 1
ATOM 648 C C . PRO A 1 79 ? 13.164 -2.425 1.306 1.00 96.50 79 PRO A C 1
ATOM 650 O O . PRO A 1 79 ? 12.656 -2.305 0.187 1.00 96.50 79 PRO A O 1
ATOM 653 N N . TYR A 1 80 ? 14.479 -2.476 1.509 1.00 95.88 80 TYR A N 1
ATOM 654 C CA . TYR A 1 80 ? 15.488 -2.379 0.456 1.00 95.88 80 TYR A CA 1
ATOM 655 C C . TYR A 1 80 ? 16.109 -3.747 0.170 1.00 95.88 80 TYR A C 1
ATOM 657 O O . TYR A 1 80 ? 16.355 -4.525 1.091 1.00 95.88 80 TYR A O 1
ATOM 665 N N . ASP A 1 81 ? 16.380 -4.029 -1.102 1.00 92.19 81 ASP A N 1
ATOM 666 C CA . ASP A 1 81 ? 17.186 -5.177 -1.513 1.00 92.19 81 ASP A CA 1
ATOM 667 C C . ASP A 1 81 ? 18.657 -4.929 -1.124 1.00 92.19 81 ASP A C 1
ATOM 669 O O . ASP A 1 81 ? 19.265 -3.974 -1.622 1.00 92.19 81 ASP A O 1
ATOM 673 N N . PRO A 1 82 ? 19.262 -5.772 -0.265 1.00 93.25 82 PRO A N 1
ATOM 674 C CA . PRO A 1 82 ? 20.644 -5.590 0.177 1.00 93.25 82 PRO A CA 1
ATOM 675 C C . PRO A 1 82 ? 21.673 -5.636 -0.959 1.00 93.25 82 PRO A C 1
ATOM 677 O O . PRO A 1 82 ? 22.767 -5.101 -0.809 1.00 93.25 82 PRO A O 1
ATOM 680 N N . SER A 1 83 ? 21.352 -6.292 -2.079 1.00 93.88 83 SER A N 1
ATOM 681 C CA . SER A 1 83 ? 22.290 -6.511 -3.186 1.00 93.88 83 SER A CA 1
ATOM 682 C C . SER A 1 83 ? 22.464 -5.291 -4.092 1.00 93.88 83 SER A C 1
ATOM 684 O O . SER A 1 83 ? 23.533 -5.102 -4.669 1.00 93.88 83 SER A O 1
ATOM 686 N N . ASN A 1 84 ? 21.425 -4.464 -4.226 1.00 90.94 84 ASN A N 1
ATOM 687 C CA . ASN A 1 84 ? 21.404 -3.336 -5.161 1.00 90.94 84 ASN A CA 1
ATOM 688 C C . ASN A 1 84 ? 20.944 -2.014 -4.526 1.00 90.94 84 ASN A C 1
ATOM 690 O O . ASN A 1 84 ? 20.973 -0.981 -5.193 1.00 90.94 84 ASN A O 1
ATOM 694 N N . GLY A 1 85 ? 20.526 -2.028 -3.256 1.00 92.50 85 GLY A N 1
ATOM 695 C CA . GLY A 1 85 ? 20.109 -0.838 -2.522 1.00 92.50 85 GLY A CA 1
ATOM 696 C C . GLY A 1 85 ? 18.830 -0.191 -3.055 1.00 92.50 85 GLY A C 1
ATOM 697 O O . GLY A 1 85 ? 18.587 0.979 -2.766 1.00 92.50 85 GLY A O 1
ATOM 698 N N . LYS A 1 86 ? 18.013 -0.907 -3.838 1.00 91.50 86 LYS A N 1
ATOM 699 C CA . LYS A 1 86 ? 16.721 -0.411 -4.322 1.00 91.50 86 LYS A CA 1
ATOM 700 C C . LYS A 1 86 ? 15.578 -0.840 -3.396 1.00 91.50 86 LYS A C 1
ATOM 702 O O . LYS A 1 86 ? 15.580 -1.967 -2.900 1.00 91.50 86 LYS A O 1
ATOM 707 N N . PRO A 1 87 ? 14.561 0.011 -3.200 1.00 93.62 87 PRO A N 1
ATOM 708 C CA . PRO A 1 87 ? 13.357 -0.366 -2.471 1.00 93.62 87 PRO A CA 1
ATOM 709 C C . PRO A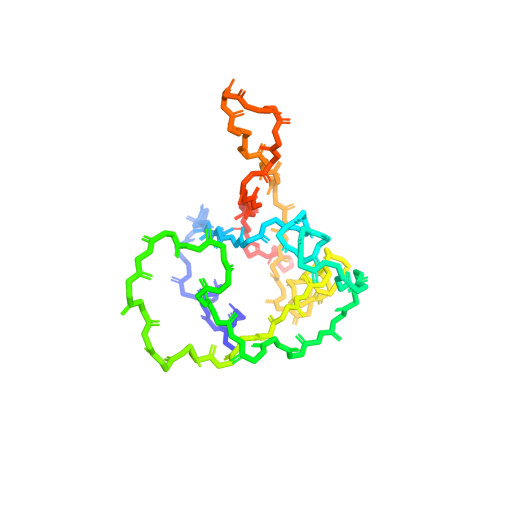 1 87 ? 12.531 -1.380 -3.274 1.00 93.62 87 PRO A C 1
ATOM 711 O O . PRO A 1 87 ? 12.217 -1.153 -4.445 1.00 93.62 87 PRO A O 1
ATOM 714 N N . VAL A 1 88 ? 12.144 -2.487 -2.638 1.00 92.12 88 VAL A N 1
ATOM 715 C CA . VAL A 1 88 ? 11.411 -3.590 -3.294 1.00 92.12 88 VAL A CA 1
ATOM 716 C C . VAL A 1 88 ? 9.910 -3.548 -3.044 1.00 92.12 88 VAL A C 1
ATOM 718 O O . VAL A 1 88 ? 9.119 -4.061 -3.834 1.00 92.12 88 VAL A O 1
ATOM 721 N N . SER A 1 89 ? 9.485 -2.918 -1.953 1.00 95.12 89 SER A N 1
ATOM 722 C CA . SER A 1 89 ? 8.070 -2.794 -1.614 1.00 95.12 89 SER A CA 1
ATOM 723 C C . SER A 1 89 ? 7.814 -1.560 -0.763 1.00 95.12 89 SER A C 1
ATOM 725 O O . SER A 1 89 ? 8.742 -0.924 -0.270 1.00 95.12 89 SER A O 1
ATOM 727 N N . ARG A 1 90 ? 6.537 -1.229 -0.603 1.00 96.50 90 ARG A N 1
ATOM 728 C CA . ARG A 1 90 ? 6.061 -0.276 0.391 1.00 96.50 90 ARG A CA 1
ATOM 729 C C . ARG A 1 90 ? 5.071 -0.976 1.304 1.00 96.50 90 ARG A C 1
ATOM 731 O O . ARG A 1 90 ? 4.151 -1.632 0.817 1.00 96.50 90 ARG A O 1
ATOM 738 N N . ILE A 1 91 ? 5.264 -0.820 2.605 1.00 98.44 91 ILE A N 1
ATOM 739 C CA . ILE A 1 91 ? 4.407 -1.373 3.647 1.00 98.44 91 ILE A CA 1
ATOM 740 C C . ILE A 1 91 ? 3.728 -0.210 4.357 1.00 98.44 91 ILE A C 1
ATOM 742 O O . ILE A 1 91 ? 4.400 0.701 4.832 1.00 98.44 91 ILE A O 1
ATOM 746 N N . PHE A 1 92 ? 2.403 -0.244 4.422 1.00 98.56 92 PHE A N 1
ATOM 747 C CA . PHE A 1 92 ? 1.595 0.682 5.204 1.00 98.56 92 PHE A CA 1
ATOM 748 C C . PHE A 1 92 ? 1.055 -0.032 6.435 1.00 98.56 92 PHE A C 1
ATOM 750 O O . PHE A 1 92 ? 0.479 -1.114 6.303 1.00 98.56 92 PHE A O 1
ATOM 757 N N . VAL A 1 93 ? 1.179 0.599 7.599 1.00 98.50 93 VAL A N 1
ATOM 758 C CA . VAL A 1 93 ? 0.447 0.211 8.808 1.00 98.50 93 VAL A CA 1
ATOM 759 C C . VAL A 1 93 ? -0.666 1.225 9.017 1.00 98.50 93 VAL A C 1
ATOM 761 O O . VAL A 1 93 ? -0.419 2.433 9.026 1.00 98.50 93 VAL A O 1
ATOM 764 N N . LEU A 1 94 ? -1.897 0.731 9.116 1.00 98.31 94 LEU A N 1
ATOM 765 C CA . LEU A 1 94 ? -3.103 1.542 9.196 1.00 98.31 94 LEU A CA 1
ATOM 766 C C . LEU A 1 94 ? -3.886 1.224 10.466 1.00 98.31 94 LEU A C 1
ATOM 768 O O . LEU A 1 94 ? -3.997 0.064 10.861 1.00 98.31 94 LEU A O 1
ATOM 772 N N . GLU A 1 95 ? -4.506 2.243 11.043 1.00 97.56 95 GLU A N 1
ATOM 773 C CA . GLU A 1 95 ? -5.493 2.122 12.118 1.00 97.56 95 GLU A CA 1
ATOM 774 C C . GLU A 1 95 ? -6.814 2.767 11.689 1.00 97.56 95 GLU A C 1
ATOM 776 O O . GLU A 1 95 ? -6.825 3.670 10.845 1.00 97.56 95 GLU A O 1
ATOM 781 N N . LE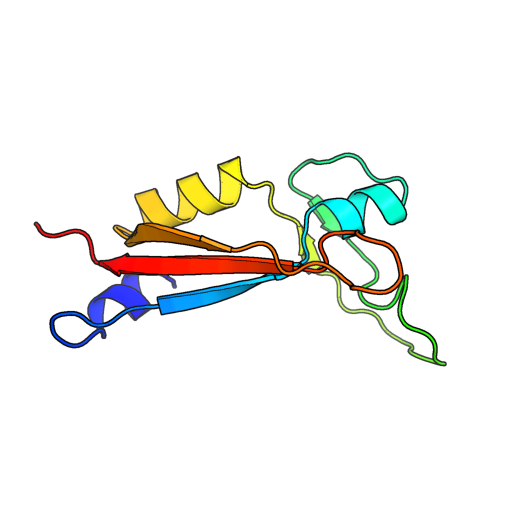U A 1 96 ? -7.937 2.307 12.247 1.00 97.00 96 LEU A N 1
ATOM 782 C CA . LEU A 1 96 ? -9.209 3.006 12.075 1.00 97.00 96 LEU A CA 1
ATOM 783 C C . LEU A 1 96 ? -9.124 4.358 12.795 1.00 97.00 96 LEU A C 1
ATOM 785 O O . LEU A 1 96 ? -8.685 4.423 13.942 1.00 97.00 96 LEU A O 1
ATOM 789 N N . GLN A 1 97 ? -9.518 5.435 12.119 1.00 93.81 97 GLN A N 1
ATOM 790 C CA . GLN A 1 97 ? -9.589 6.757 12.738 1.00 93.81 97 GLN A CA 1
ATOM 791 C C . GLN A 1 97 ? -10.593 6.722 13.899 1.00 93.81 97 GLN A C 1
ATOM 793 O O . GLN A 1 97 ? -11.701 6.202 13.750 1.00 93.81 97 GLN A O 1
ATOM 798 N N . ALA A 1 98 ? -10.196 7.261 15.054 1.00 81.38 98 ALA A N 1
ATOM 799 C CA . ALA A 1 98 ? -11.134 7.516 16.140 1.00 81.38 98 ALA A CA 1
ATOM 800 C C . ALA A 1 98 ? -12.190 8.527 15.662 1.00 81.38 98 ALA A C 1
ATOM 802 O O . ALA A 1 98 ? -11.852 9.458 14.927 1.00 81.38 98 ALA A O 1
ATOM 803 N N . GLN A 1 99 ? -13.450 8.295 16.043 1.00 60.38 99 GLN A N 1
ATOM 804 C CA . GLN A 1 99 ? -14.553 9.225 15.785 1.00 60.38 99 GLN A CA 1
ATOM 805 C C . GLN A 1 99 ? -14.380 10.531 16.557 1.00 60.38 99 GLN A C 1
ATOM 807 O O . GLN A 1 99 ? -13.870 10.471 17.700 1.00 60.38 99 GLN A O 1
#

Radius of gyration: 15.56 Å; chains: 1; bounding box: 38×29×39 Å